Protein AF-A0A387BW04-F1 (afdb_monomer)

Solvent-accessible surface area (backbone atoms only — not comparable to full-atom values): 7177 Å² total; per-residue (Å²): 111,73,77,57,55,57,49,52,54,50,18,53,50,30,17,52,52,19,32,52,50,19,46,52,27,66,73,34,36,78,35,64,48,79,55,92,95,43,78,42,64,52,19,40,55,53,34,53,49,50,50,48,52,49,48,48,47,40,36,66,75,66,70,33,67,65,34,27,48,32,17,43,50,23,23,47,50,46,44,59,63,37,57,38,69,41,98,87,71,52,49,78,45,46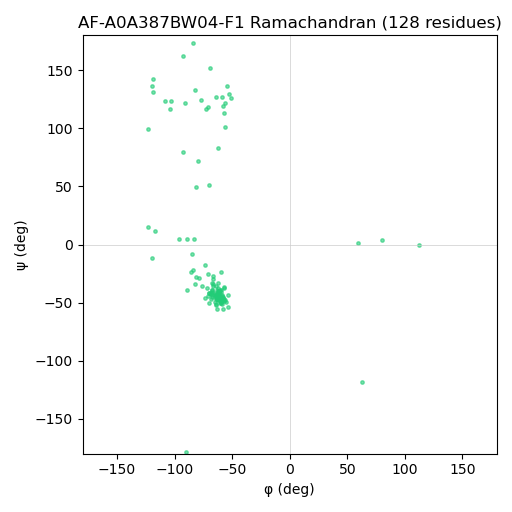,88,47,74,70,34,47,50,62,65,50,46,61,52,53,48,44,51,54,58,67,66,55,76,84,76,76,76,80,70,74,86,60,78,83,81,118

pLDDT: mean 90.21, std 13.68, range [45.03, 98.81]

Mean predicted aligned error: 6.41 Å

Foldseek 3Di:
DVVVVVLVVLLVVLLQVLLVLLVQLLQQLQDWDDDPPDIDRVSVVVSLVVLLCSLLVQCVVVVDLSSSVSNLCSNLVSLVVQCDQDDPRDRSQPPDPSSVCSNVSSVVSSCVSSVDDRDPDPDPPVVVPD

Radius of gyration: 18.67 Å; Cα contacts (8 Å, |Δi|>4): 155; chains: 1; bounding box: 43×44×55 Å

Organism: NCBI:txid2419771

Structure (mmCIF, N/CA/C/O backbone):
data_AF-A0A387BW04-F1
#
_entry.id   AF-A0A387BW04-F1
#
loop_
_atom_site.group_PDB
_atom_site.id
_atom_site.type_symbol
_atom_site.label_atom_id
_atom_site.label_alt_id
_atom_site.label_comp_id
_atom_site.label_asym_id
_atom_site.label_entity_id
_atom_site.label_seq_id
_atom_site.pdbx_PDB_ins_code
_atom_site.Cartn_x
_atom_site.Cartn_y
_atom_site.Cartn_z
_atom_site.occupancy
_atom_site.B_iso_or_equiv
_atom_site.auth_seq_id
_atom_site.auth_comp_id
_atom_site.auth_asym_id
_atom_site.auth_atom_id
_atom_site.pdbx_PDB_model_num
ATOM 1 N N . MET A 1 1 ? -8.740 7.802 27.399 1.00 46.66 1 MET A N 1
ATOM 2 C CA . MET A 1 1 ? -7.597 8.436 26.698 1.00 46.66 1 MET A CA 1
ATOM 3 C C . MET A 1 1 ? -6.518 7.418 26.295 1.00 46.66 1 MET A C 1
ATOM 5 O O . MET A 1 1 ? -6.189 7.364 25.117 1.00 46.66 1 MET A O 1
ATOM 9 N N . ALA A 1 2 ? -6.073 6.524 27.194 1.00 45.03 2 ALA A N 1
ATOM 10 C CA . ALA A 1 2 ? -5.026 5.517 26.925 1.00 45.03 2 ALA A CA 1
ATOM 11 C C . ALA A 1 2 ? -5.301 4.544 25.747 1.00 45.03 2 ALA A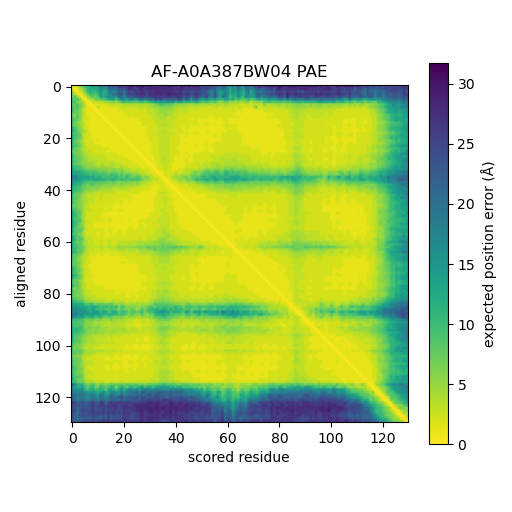 C 1
ATOM 13 O O . ALA A 1 2 ? -4.401 4.248 24.965 1.00 45.03 2 ALA A O 1
ATOM 14 N N . LEU A 1 3 ? -6.552 4.103 25.542 1.00 49.91 3 LEU A N 1
ATOM 15 C CA . LEU A 1 3 ? -6.915 3.232 24.405 1.00 49.91 3 LEU A CA 1
ATOM 16 C C . LEU A 1 3 ? -6.879 3.952 23.040 1.00 49.91 3 LEU A C 1
ATOM 18 O O . LEU A 1 3 ? -6.680 3.316 22.006 1.00 49.91 3 LEU A O 1
ATOM 22 N N . MET A 1 4 ? -7.051 5.279 23.026 1.00 51.56 4 MET A N 1
ATOM 23 C CA . MET A 1 4 ? -7.017 6.101 21.807 1.00 51.56 4 MET A CA 1
ATOM 24 C C . MET A 1 4 ? -5.572 6.442 21.410 1.00 51.56 4 MET A C 1
ATOM 26 O O . MET A 1 4 ? -5.238 6.430 20.226 1.00 51.56 4 MET A O 1
ATOM 30 N N . GLN A 1 5 ? -4.699 6.625 22.407 1.00 54.84 5 GLN A N 1
ATOM 31 C CA . GLN A 1 5 ? -3.252 6.815 22.247 1.00 54.84 5 GLN A CA 1
ATOM 32 C C . GLN A 1 5 ? -2.582 5.619 21.546 1.00 54.84 5 GLN A C 1
ATOM 34 O O . GLN A 1 5 ? -1.781 5.815 20.634 1.00 54.84 5 GLN A O 1
ATOM 39 N N . ASN A 1 6 ? -2.986 4.385 21.881 1.00 77.94 6 ASN A N 1
ATOM 40 C CA . ASN A 1 6 ? -2.449 3.173 21.245 1.00 77.94 6 ASN A CA 1
ATOM 41 C C . ASN A 1 6 ? -2.846 3.053 19.757 1.00 77.94 6 ASN A C 1
ATOM 43 O O . ASN A 1 6 ? -2.0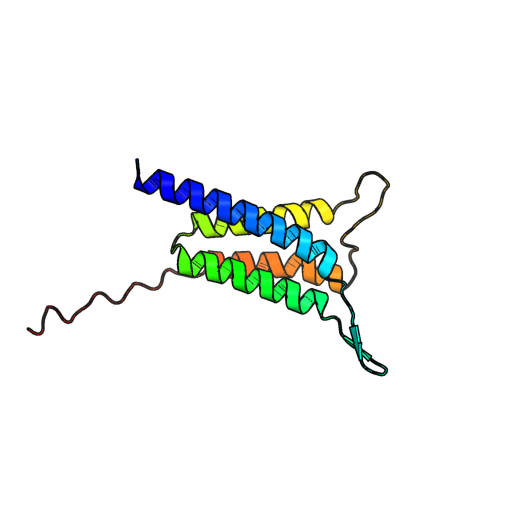80 2.575 18.923 1.00 77.94 6 ASN A O 1
ATOM 47 N N . ARG A 1 7 ? -4.045 3.530 19.392 1.00 81.06 7 ARG A N 1
ATOM 48 C CA . ARG A 1 7 ? -4.529 3.486 18.003 1.00 81.06 7 ARG A CA 1
ATOM 49 C C . ARG A 1 7 ? -3.895 4.541 17.113 1.00 81.06 7 ARG A C 1
ATOM 51 O O . ARG A 1 7 ? -3.655 4.252 15.943 1.00 81.06 7 ARG A O 1
ATOM 58 N N . LEU A 1 8 ? -3.625 5.732 17.645 1.00 90.69 8 LEU A N 1
ATOM 59 C CA . LEU A 1 8 ? -2.930 6.776 16.898 1.00 90.69 8 LEU A CA 1
ATOM 60 C C . LEU A 1 8 ? -1.501 6.337 16.566 1.00 90.69 8 LEU A C 1
ATOM 62 O O . LEU A 1 8 ? -1.129 6.358 15.397 1.00 90.69 8 LEU A O 1
ATOM 66 N N . GLY A 1 9 ? -0.749 5.848 17.560 1.00 92.69 9 GLY A N 1
ATOM 67 C CA . GLY A 1 9 ? 0.603 5.323 17.348 1.00 92.69 9 GLY A CA 1
ATOM 68 C C . GLY A 1 9 ? 0.637 4.186 16.324 1.00 92.69 9 GLY A C 1
ATOM 69 O O . GLY A 1 9 ? 1.411 4.238 15.373 1.00 92.69 9 GLY A O 1
ATOM 70 N N . ALA A 1 10 ? -0.269 3.209 16.447 1.00 93.88 10 ALA A N 1
ATOM 71 C CA . ALA A 1 10 ? -0.372 2.115 15.481 1.00 93.88 10 ALA A CA 1
ATOM 72 C C . ALA A 1 10 ? -0.740 2.596 14.065 1.00 93.88 10 ALA A C 1
ATOM 74 O O . ALA A 1 10 ? -0.227 2.061 13.087 1.00 93.88 10 ALA A O 1
ATOM 75 N N . SER A 1 11 ? -1.607 3.607 13.942 1.00 96.44 11 SER A N 1
ATOM 76 C CA . SER A 1 11 ? -1.994 4.169 12.639 1.00 96.44 11 SER A CA 1
ATOM 77 C C . SER A 1 11 ? -0.841 4.937 11.992 1.00 96.44 11 SER A C 1
ATOM 79 O O . SER A 1 11 ? -0.603 4.771 10.802 1.00 96.44 11 SER A O 1
ATOM 81 N N . LEU A 1 12 ? -0.097 5.730 12.770 1.00 97.19 12 LEU A N 1
ATOM 82 C CA . LEU A 1 12 ? 1.093 6.442 12.296 1.00 97.19 12 LEU A CA 1
ATOM 83 C C . LEU A 1 12 ? 2.192 5.471 11.859 1.00 97.19 12 LEU A C 1
ATOM 85 O O . LEU A 1 12 ? 2.778 5.651 10.796 1.00 97.19 12 LEU A O 1
ATOM 89 N N . LEU A 1 13 ? 2.431 4.412 12.637 1.00 96.62 13 LEU A N 1
ATOM 90 C CA . LEU A 1 13 ? 3.386 3.371 12.270 1.00 96.62 13 LEU A CA 1
ATOM 91 C C . LEU A 1 13 ? 2.947 2.642 10.997 1.00 96.62 13 LEU A C 1
ATOM 93 O O . LEU A 1 13 ? 3.755 2.464 10.092 1.00 96.62 13 LEU A O 1
ATOM 97 N N . ALA A 1 14 ? 1.671 2.259 10.895 1.00 98.06 14 ALA A N 1
ATOM 98 C CA . ALA A 1 14 ? 1.145 1.629 9.689 1.00 98.06 14 ALA A CA 1
ATOM 99 C C . ALA A 1 14 ? 1.300 2.549 8.471 1.00 98.06 14 ALA A C 1
ATOM 101 O O . ALA A 1 14 ? 1.775 2.099 7.435 1.00 98.06 14 ALA A O 1
ATOM 102 N N . PHE A 1 15 ? 0.966 3.835 8.596 1.00 98.69 15 PHE A N 1
ATOM 103 C CA . PHE A 1 15 ? 1.185 4.817 7.536 1.00 98.69 15 PHE A CA 1
ATOM 104 C C . PHE A 1 15 ? 2.659 4.884 7.119 1.00 98.69 15 PHE A C 1
ATOM 106 O O . PHE A 1 15 ? 2.952 4.783 5.933 1.00 98.69 15 PHE A O 1
ATOM 113 N N . ALA A 1 16 ? 3.587 4.990 8.074 1.00 98.69 16 ALA A N 1
ATOM 114 C CA . ALA A 1 16 ? 5.018 5.066 7.789 1.00 98.69 16 ALA A CA 1
ATOM 115 C C . ALA A 1 16 ? 5.548 3.798 7.096 1.00 98.69 16 ALA A C 1
ATOM 117 O O . ALA A 1 16 ? 6.285 3.892 6.118 1.00 98.69 16 ALA A O 1
ATOM 118 N N . VAL A 1 17 ? 5.138 2.610 7.552 1.00 98.62 17 VAL A N 1
ATOM 119 C CA . VAL A 1 17 ? 5.505 1.337 6.910 1.00 98.62 17 VAL A CA 1
ATOM 120 C C . VAL A 1 17 ? 4.914 1.248 5.504 1.00 98.62 17 VAL A C 1
ATOM 122 O O . VAL A 1 17 ? 5.621 0.875 4.571 1.00 98.62 17 VAL A O 1
ATOM 125 N N . GLY A 1 18 ? 3.648 1.639 5.333 1.00 98.75 18 GLY A N 1
ATOM 126 C CA . GLY A 1 18 ? 3.005 1.728 4.025 1.00 98.75 18 GLY A CA 1
ATOM 127 C C . GLY A 1 18 ? 3.782 2.643 3.084 1.00 98.75 18 GLY A C 1
ATOM 128 O O . GLY A 1 18 ? 4.103 2.231 1.976 1.00 98.75 18 GLY A O 1
ATOM 129 N N . LEU A 1 19 ? 4.166 3.833 3.553 1.00 98.81 19 LEU A N 1
ATOM 130 C CA . LEU A 1 19 ? 4.962 4.801 2.796 1.00 98.81 19 LEU A CA 1
ATOM 131 C C . LEU A 1 19 ? 6.272 4.190 2.298 1.00 98.81 19 LEU A C 1
ATOM 133 O O . LEU A 1 19 ? 6.570 4.259 1.108 1.00 98.81 19 LEU A O 1
ATOM 137 N N . VAL A 1 20 ? 7.020 3.533 3.186 1.00 98.75 20 VAL A N 1
ATOM 138 C CA . VAL A 1 20 ? 8.269 2.853 2.822 1.00 98.75 20 VAL A CA 1
ATOM 139 C C . VAL A 1 20 ? 8.012 1.761 1.785 1.00 98.75 20 VAL A C 1
ATOM 141 O O . VAL A 1 20 ? 8.701 1.715 0.770 1.00 98.75 20 VAL A O 1
ATOM 144 N N . LEU A 1 21 ? 7.003 0.913 1.993 1.00 98.69 21 LEU A N 1
ATOM 145 C CA . LEU A 1 21 ? 6.663 -0.157 1.052 1.00 98.69 21 LEU A CA 1
ATOM 146 C C . LEU A 1 21 ? 6.210 0.372 -0.311 1.00 98.69 21 LEU A C 1
ATOM 148 O O . LEU A 1 21 ? 6.541 -0.231 -1.328 1.00 98.69 21 LEU A O 1
ATOM 152 N N . GLY A 1 22 ? 5.493 1.494 -0.349 1.00 98.56 22 GLY A N 1
ATOM 153 C CA . GLY A 1 22 ? 5.037 2.115 -1.589 1.00 98.56 22 GLY A CA 1
ATOM 154 C C . GLY A 1 22 ? 6.199 2.683 -2.393 1.00 98.56 22 GLY A C 1
ATOM 155 O O . GLY A 1 22 ? 6.287 2.448 -3.597 1.00 98.56 22 GLY A O 1
ATOM 156 N N . VAL A 1 23 ? 7.147 3.343 -1.722 1.00 98.56 23 VAL A N 1
ATOM 157 C CA . VAL A 1 23 ? 8.391 3.816 -2.347 1.00 98.56 23 VAL A CA 1
ATOM 158 C C . VAL A 1 23 ? 9.221 2.631 -2.845 1.00 98.56 23 VAL A C 1
ATOM 160 O O . VAL A 1 23 ? 9.532 2.557 -4.031 1.00 98.56 23 VAL A O 1
ATOM 163 N N . VAL A 1 24 ? 9.542 1.673 -1.971 1.00 98.44 24 VAL A N 1
ATOM 164 C CA . VAL A 1 24 ? 10.379 0.512 -2.318 1.00 98.44 24 VAL A CA 1
ATOM 165 C C . VAL A 1 24 ? 9.747 -0.297 -3.446 1.00 98.44 24 VAL A C 1
ATOM 167 O O . VAL A 1 24 ? 10.426 -0.631 -4.411 1.00 98.44 24 VAL A O 1
ATOM 170 N N . GLY A 1 25 ? 8.443 -0.570 -3.371 1.00 98.25 25 GLY A N 1
ATOM 171 C CA . GLY A 1 25 ? 7.713 -1.274 -4.419 1.00 98.25 25 GLY A CA 1
ATOM 172 C C . GLY A 1 25 ? 7.743 -0.532 -5.754 1.00 98.25 25 GLY A C 1
ATOM 173 O O . GLY A 1 25 ? 7.982 -1.150 -6.786 1.00 98.25 25 GLY A O 1
ATOM 174 N N . THR A 1 26 ? 7.629 0.797 -5.735 1.00 97.94 26 THR A N 1
ATOM 175 C CA . THR A 1 26 ? 7.711 1.621 -6.949 1.00 97.94 26 THR A CA 1
ATOM 176 C C . THR A 1 26 ? 9.072 1.527 -7.630 1.00 97.94 26 THR A C 1
ATOM 178 O O . THR A 1 26 ? 9.128 1.431 -8.850 1.00 97.94 26 THR A O 1
ATOM 181 N N . PHE A 1 27 ? 10.177 1.474 -6.892 1.00 96.81 27 PHE A N 1
ATOM 182 C CA . PHE A 1 27 ? 11.487 1.268 -7.520 1.00 96.81 27 PHE A CA 1
ATOM 183 C C . PHE A 1 27 ? 11.748 -0.201 -7.882 1.00 96.81 27 PHE A C 1
ATOM 185 O O . PHE A 1 27 ? 12.447 -0.484 -8.853 1.00 96.81 27 PHE A O 1
ATOM 192 N N . ASN A 1 28 ? 11.158 -1.142 -7.144 1.00 97.56 28 ASN A N 1
ATOM 193 C CA . ASN A 1 28 ? 11.391 -2.573 -7.318 1.00 97.56 28 ASN A CA 1
ATOM 194 C C . ASN A 1 28 ? 10.511 -3.232 -8.393 1.00 97.56 28 ASN A C 1
ATOM 196 O O . ASN A 1 28 ? 10.897 -4.272 -8.914 1.00 97.56 28 ASN A O 1
ATOM 200 N N . HIS A 1 29 ? 9.345 -2.678 -8.748 1.00 97.25 29 HIS A N 1
ATOM 201 C CA . HIS A 1 29 ? 8.351 -3.383 -9.577 1.00 97.25 29 HIS A CA 1
ATOM 202 C C . HIS A 1 29 ? 8.860 -3.798 -10.970 1.00 97.25 29 HIS A C 1
ATOM 204 O O . HIS A 1 29 ? 8.352 -4.759 -11.545 1.00 97.25 29 HIS A O 1
ATOM 210 N N . ARG A 1 30 ? 9.888 -3.119 -11.496 1.00 96.31 30 ARG A N 1
ATOM 211 C CA . ARG A 1 30 ? 10.552 -3.463 -12.767 1.00 96.31 30 ARG A CA 1
ATOM 212 C C . ARG A 1 30 ? 11.719 -4.439 -12.628 1.00 96.31 30 ARG A C 1
ATOM 214 O O . ARG A 1 30 ? 12.405 -4.703 -13.608 1.00 96.31 30 ARG A O 1
ATOM 221 N N . GLY A 1 31 ? 11.967 -4.965 -11.432 1.00 96.50 31 GLY A N 1
ATOM 222 C CA . GLY A 1 31 ? 13.018 -5.942 -11.188 1.00 96.50 31 GLY A CA 1
ATOM 223 C C . GLY A 1 31 ? 12.830 -7.183 -12.057 1.00 96.50 31 GLY A C 1
ATOM 224 O O . GLY A 1 31 ? 11.827 -7.891 -11.943 1.00 96.50 31 GLY A O 1
ATOM 225 N N . VAL A 1 32 ? 13.820 -7.451 -12.904 1.00 96.75 32 VAL A N 1
ATOM 226 C CA . VAL A 1 32 ? 13.914 -8.651 -13.736 1.00 96.75 32 VAL A CA 1
ATOM 227 C C . VAL A 1 32 ? 15.175 -9.407 -13.342 1.00 96.75 32 VAL A C 1
ATOM 229 O O . VAL A 1 32 ? 16.196 -8.801 -13.021 1.00 96.75 32 VAL A O 1
ATOM 232 N N . ILE A 1 33 ? 15.090 -10.733 -13.332 1.00 95.88 33 ILE A N 1
ATOM 233 C CA . ILE A 1 33 ? 16.250 -11.619 -13.253 1.00 95.88 33 ILE A CA 1
ATOM 234 C C . ILE A 1 33 ? 16.284 -12.484 -14.509 1.00 95.88 33 ILE A C 1
ATOM 236 O O . ILE A 1 33 ? 15.269 -13.070 -14.889 1.00 95.88 33 ILE A O 1
ATOM 240 N N . GLY A 1 34 ? 17.451 -12.560 -15.146 1.00 95.06 34 GLY A N 1
ATOM 241 C CA . GLY A 1 34 ? 17.676 -13.454 -16.277 1.00 95.06 34 GLY A CA 1
ATOM 242 C C . GLY A 1 34 ? 17.876 -14.885 -15.786 1.00 95.06 34 GLY A C 1
ATOM 243 O O . GLY A 1 34 ? 18.753 -15.149 -14.963 1.00 95.06 34 GLY A O 1
ATOM 244 N N . VAL A 1 35 ? 17.069 -15.815 -16.291 1.00 92.75 35 VAL A N 1
ATOM 245 C CA . VAL A 1 35 ? 17.189 -17.253 -16.030 1.00 92.75 35 VAL A CA 1
ATOM 246 C C . VAL A 1 35 ? 17.325 -17.955 -17.377 1.00 92.75 35 VAL A C 1
ATOM 248 O O . VAL A 1 35 ? 16.347 -18.152 -18.098 1.00 92.75 35 VAL A O 1
ATOM 251 N N . GLY A 1 36 ? 18.559 -18.302 -17.752 1.00 92.12 36 GLY A N 1
ATOM 252 C CA . GLY A 1 36 ? 18.853 -18.857 -19.076 1.00 92.12 36 GLY A CA 1
ATOM 253 C C . GLY A 1 36 ? 18.530 -17.858 -20.192 1.00 92.12 36 GLY A C 1
ATOM 254 O O . GLY A 1 36 ? 19.121 -16.786 -20.243 1.00 92.12 36 GLY A O 1
ATOM 255 N N . ALA A 1 37 ? 17.595 -18.218 -21.077 1.00 92.06 37 ALA A N 1
ATOM 256 C CA . ALA A 1 37 ? 17.136 -17.374 -22.187 1.00 92.06 37 ALA A CA 1
ATOM 257 C C . ALA A 1 37 ? 15.851 -16.578 -21.873 1.00 92.06 37 ALA A C 1
ATOM 259 O O . ALA A 1 37 ? 15.291 -15.946 -22.765 1.00 92.06 37 ALA A O 1
ATOM 260 N N . THR A 1 38 ? 15.348 -16.649 -20.636 1.00 93.06 38 THR A N 1
ATOM 261 C CA . THR A 1 38 ? 14.076 -16.033 -20.237 1.00 93.06 38 THR A CA 1
ATOM 262 C C . THR A 1 38 ? 14.263 -15.008 -19.132 1.00 93.06 38 THR A C 1
ATOM 264 O O . THR A 1 38 ? 14.935 -15.276 -18.135 1.00 93.06 38 THR A O 1
ATOM 267 N N . ASP A 1 39 ? 13.596 -13.871 -19.285 1.00 93.81 39 ASP A N 1
ATOM 268 C CA . ASP A 1 39 ? 13.532 -12.812 -18.285 1.00 93.81 39 ASP A CA 1
ATOM 269 C C . ASP A 1 39 ? 12.328 -13.020 -17.363 1.00 93.81 39 ASP A C 1
ATOM 271 O O . ASP A 1 39 ? 11.180 -13.064 -17.810 1.00 93.81 39 ASP A O 1
ATOM 275 N N . VAL A 1 40 ? 12.585 -13.143 -16.059 1.00 94.56 40 VAL A N 1
ATOM 276 C CA . VAL A 1 40 ? 11.541 -13.346 -15.047 1.00 94.56 40 VAL A CA 1
ATOM 277 C C . VAL A 1 40 ? 11.304 -12.040 -14.278 1.00 94.56 40 VAL A C 1
ATOM 279 O O . VAL A 1 40 ? 12.209 -11.579 -13.572 1.00 94.56 40 VAL A O 1
ATOM 282 N N . PRO A 1 41 ? 10.097 -11.441 -14.350 1.00 95.19 41 PRO A N 1
ATOM 283 C CA . PRO A 1 41 ? 9.771 -10.186 -13.673 1.00 95.19 41 PRO A CA 1
ATOM 284 C C . PRO A 1 41 ? 9.452 -10.427 -12.190 1.00 95.19 41 PRO A C 1
ATOM 286 O O . PRO A 1 41 ? 8.305 -10.364 -11.750 1.00 95.19 41 PRO A O 1
ATOM 289 N N . TRP A 1 42 ? 10.468 -10.740 -11.393 1.00 96.94 42 TRP A N 1
ATOM 290 C CA . TRP A 1 42 ? 10.303 -11.027 -9.964 1.00 96.94 42 TRP A CA 1
ATOM 291 C C . TRP A 1 42 ? 9.864 -9.796 -9.157 1.00 96.94 42 TRP A C 1
ATOM 293 O O . TRP A 1 42 ? 9.174 -9.934 -8.144 1.00 96.94 42 TRP A O 1
ATOM 303 N N . GLY A 1 43 ? 10.248 -8.599 -9.610 1.00 97.62 43 GLY A N 1
ATOM 304 C CA . GLY A 1 43 ? 10.054 -7.346 -8.893 1.00 97.62 43 GLY A CA 1
ATOM 305 C C . GLY A 1 43 ? 8.586 -7.067 -8.599 1.00 97.62 43 GLY A C 1
ATOM 306 O O . GLY A 1 43 ? 8.210 -6.876 -7.444 1.00 97.62 43 GLY A O 1
ATOM 307 N N . ILE A 1 44 ? 7.736 -7.137 -9.629 1.00 97.56 44 ILE A N 1
ATOM 308 C CA . ILE A 1 44 ? 6.290 -6.925 -9.489 1.00 97.56 44 ILE A CA 1
ATOM 309 C C . ILE A 1 44 ? 5.651 -7.964 -8.561 1.00 97.56 44 ILE A C 1
ATOM 311 O O . ILE A 1 44 ? 4.821 -7.614 -7.725 1.00 97.56 44 ILE A O 1
ATOM 315 N N . VAL A 1 45 ? 6.071 -9.230 -8.651 1.00 97.81 45 VAL A N 1
ATOM 316 C CA . VAL A 1 45 ? 5.521 -10.318 -7.832 1.00 97.81 45 VAL A CA 1
ATOM 317 C C . VAL A 1 45 ? 5.828 -10.073 -6.357 1.00 97.81 45 VAL A C 1
ATOM 319 O O . VAL A 1 45 ? 4.919 -10.074 -5.528 1.00 97.81 45 VAL A O 1
ATOM 322 N N . VAL A 1 46 ? 7.092 -9.804 -6.024 1.00 98.25 46 VAL A N 1
ATOM 323 C CA . VAL A 1 46 ? 7.519 -9.554 -4.641 1.00 98.25 46 VAL A CA 1
ATOM 324 C C . VAL A 1 46 ? 6.879 -8.285 -4.085 1.00 98.25 46 VAL A C 1
ATOM 326 O O . VAL A 1 46 ? 6.409 -8.290 -2.947 1.00 98.25 46 VAL A O 1
ATOM 329 N N . SER A 1 47 ? 6.799 -7.215 -4.877 1.00 98.31 47 SER A N 1
ATOM 330 C CA . SER A 1 47 ? 6.185 -5.961 -4.438 1.00 98.31 47 SER A CA 1
ATOM 331 C C . SER A 1 47 ? 4.689 -6.123 -4.149 1.00 98.31 47 SER A C 1
ATOM 333 O O . SER A 1 47 ? 4.226 -5.684 -3.096 1.00 98.31 47 SER A O 1
ATOM 335 N N . LEU A 1 48 ? 3.933 -6.809 -5.012 1.00 98.56 48 LEU A N 1
ATOM 336 C CA . LEU A 1 48 ? 2.504 -7.062 -4.788 1.00 98.56 48 LEU A CA 1
ATOM 337 C C . LEU A 1 48 ? 2.251 -8.007 -3.608 1.00 98.56 48 LEU A C 1
ATOM 339 O O . LEU A 1 48 ? 1.334 -7.769 -2.819 1.00 98.56 48 LEU A O 1
ATOM 343 N N . LEU A 1 49 ? 3.079 -9.043 -3.441 1.00 98.62 49 LEU A N 1
ATOM 344 C CA . LEU A 1 49 ? 3.019 -9.913 -2.265 1.00 98.62 49 LEU A CA 1
ATOM 345 C C . LEU A 1 49 ? 3.312 -9.132 -0.982 1.00 98.62 49 LEU A C 1
ATOM 347 O O . LEU A 1 49 ? 2.587 -9.285 -0.003 1.00 98.62 49 LEU A O 1
ATOM 351 N N . GLY A 1 50 ? 4.315 -8.252 -0.991 1.00 98.62 50 GLY A N 1
ATOM 352 C CA . GLY A 1 50 ? 4.627 -7.372 0.134 1.00 98.62 50 GLY A CA 1
ATOM 353 C C . GLY A 1 50 ? 3.446 -6.477 0.516 1.00 98.62 50 GLY A C 1
ATOM 354 O O . GLY A 1 50 ? 3.088 -6.403 1.692 1.00 98.62 50 GLY A O 1
ATOM 355 N N . VAL A 1 51 ? 2.783 -5.869 -0.473 1.00 98.75 51 VAL A N 1
ATOM 356 C CA . VAL A 1 51 ? 1.563 -5.069 -0.276 1.00 98.75 51 VAL A CA 1
ATOM 357 C C . VAL A 1 51 ? 0.440 -5.898 0.347 1.00 98.75 51 VAL A C 1
ATOM 359 O O . VAL A 1 51 ? -0.142 -5.488 1.355 1.00 98.75 51 VAL A O 1
ATOM 362 N N . ALA A 1 52 ? 0.144 -7.070 -0.221 1.00 98.62 52 ALA A N 1
ATOM 363 C CA . ALA A 1 52 ? -0.904 -7.952 0.280 1.00 98.62 52 ALA A CA 1
ATOM 364 C C . ALA A 1 52 ? -0.615 -8.402 1.718 1.00 98.62 52 ALA A C 1
ATOM 366 O O . ALA A 1 52 ? -1.464 -8.236 2.595 1.00 98.62 52 ALA A O 1
ATOM 367 N N . CYS A 1 53 ? 0.596 -8.894 1.982 1.00 98.56 53 CYS A N 1
ATOM 368 C CA . CYS A 1 53 ? 1.033 -9.321 3.307 1.00 98.56 53 CYS A CA 1
ATOM 369 C C . CYS A 1 53 ? 0.949 -8.187 4.330 1.00 98.56 53 CYS A C 1
ATOM 371 O O . CYS A 1 53 ? 0.443 -8.399 5.431 1.00 98.56 53 CYS A O 1
ATOM 373 N N . PHE A 1 54 ? 1.390 -6.978 3.976 1.00 98.62 54 PHE A N 1
ATOM 374 C CA . PHE A 1 54 ? 1.330 -5.826 4.870 1.00 98.62 54 PHE A CA 1
ATOM 375 C C . PHE A 1 54 ? -0.110 -5.434 5.211 1.00 98.62 54 PHE A C 1
ATOM 377 O O . PHE A 1 54 ? -0.448 -5.324 6.389 1.00 98.62 54 PHE A O 1
ATOM 384 N N . LEU A 1 55 ? -0.977 -5.244 4.212 1.00 98.25 55 LEU A N 1
ATOM 385 C CA . LEU A 1 55 ? -2.340 -4.769 4.458 1.00 98.25 55 LEU A CA 1
ATOM 386 C C . LEU A 1 55 ? -3.198 -5.830 5.152 1.00 98.25 55 LEU A C 1
ATOM 388 O O . LEU A 1 55 ? -3.912 -5.509 6.107 1.00 98.25 55 LEU A O 1
ATOM 392 N N . VAL A 1 56 ? -3.093 -7.095 4.731 1.00 97.56 56 VAL A N 1
ATOM 393 C CA . VAL A 1 56 ? -3.759 -8.220 5.405 1.00 97.56 56 VAL A CA 1
ATOM 394 C C . VAL A 1 56 ? -3.223 -8.369 6.827 1.00 97.56 56 VAL A C 1
ATOM 396 O O . VAL A 1 56 ? -4.010 -8.423 7.770 1.00 97.56 56 VAL A O 1
ATOM 399 N N . GLY A 1 57 ? -1.902 -8.345 7.015 1.00 95.62 57 GLY A N 1
ATOM 400 C CA . GLY A 1 57 ? -1.266 -8.419 8.329 1.00 95.62 57 GLY A CA 1
ATOM 401 C C . GLY A 1 57 ? -1.717 -7.293 9.258 1.00 95.62 57 GLY A C 1
ATOM 402 O O . GLY A 1 57 ? -2.164 -7.555 10.372 1.00 95.62 57 GLY A O 1
ATOM 403 N N . ALA A 1 58 ? -1.718 -6.045 8.783 1.00 95.00 58 ALA A N 1
ATOM 404 C CA . ALA A 1 58 ? -2.212 -4.893 9.533 1.00 95.00 58 ALA A CA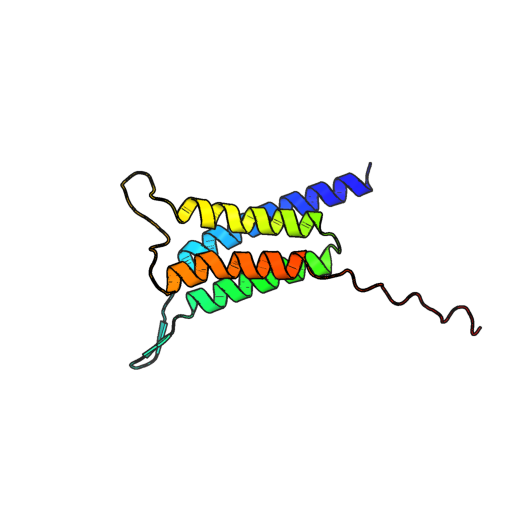 1
ATOM 405 C C . ALA A 1 58 ? -3.693 -5.049 9.911 1.00 95.00 58 ALA A C 1
ATOM 407 O O . ALA A 1 58 ? -4.099 -4.689 11.022 1.00 95.00 58 ALA A O 1
ATOM 408 N N . ARG A 1 59 ? -4.511 -5.602 9.006 1.00 93.75 59 ARG A N 1
ATOM 409 C CA . ARG A 1 59 ? -5.939 -5.846 9.237 1.00 93.75 59 ARG A CA 1
ATOM 410 C C . ARG A 1 59 ? -6.187 -6.922 10.289 1.00 93.75 59 ARG A C 1
ATOM 412 O O . ARG A 1 59 ? -7.063 -6.719 11.133 1.00 93.75 59 ARG A O 1
ATOM 419 N N . LEU A 1 60 ? -5.435 -8.020 10.238 1.00 93.19 60 LEU A N 1
ATOM 420 C CA . LEU A 1 60 ? -5.545 -9.148 11.163 1.00 93.19 60 LEU A CA 1
ATOM 421 C C . LEU A 1 60 ? -4.975 -8.806 12.544 1.00 93.19 60 LEU A C 1
ATOM 423 O O . LEU A 1 60 ? -5.643 -9.040 13.544 1.00 93.19 60 LEU A O 1
ATOM 427 N N . TYR A 1 61 ? -3.793 -8.187 12.600 1.00 91.12 61 TYR A N 1
ATOM 428 C CA . TYR A 1 61 ? -3.103 -7.860 13.850 1.00 91.12 61 TYR A CA 1
ATOM 429 C C . TYR A 1 61 ? -3.822 -6.773 14.654 1.00 91.12 61 TYR A C 1
ATOM 431 O O . TYR A 1 61 ? -4.033 -6.910 15.855 1.00 91.12 61 TYR A O 1
ATOM 439 N N . SER A 1 62 ? -4.232 -5.680 14.001 1.00 89.88 62 SER A N 1
ATOM 440 C CA . SER A 1 62 ? -4.857 -4.556 14.712 1.00 89.88 62 SER A CA 1
ATOM 441 C C . SER A 1 62 ? -6.359 -4.738 14.954 1.00 89.88 62 SER A C 1
ATOM 443 O O . SER A 1 62 ? -6.949 -4.016 15.763 1.00 89.88 62 SER A O 1
ATOM 445 N N . GLY A 1 63 ? -7.024 -5.591 14.162 1.00 87.62 63 GLY A N 1
ATOM 446 C CA . GLY A 1 63 ? -8.486 -5.681 14.084 1.00 87.62 63 GLY A CA 1
ATOM 447 C C . GLY A 1 63 ? -9.189 -4.378 13.655 1.00 87.62 63 GLY A C 1
ATOM 448 O O . GLY A 1 63 ? -10.421 -4.335 13.549 1.00 87.62 63 GLY A O 1
ATOM 449 N N . SER A 1 64 ? -8.442 -3.306 13.362 1.00 90.38 64 SER A N 1
ATOM 450 C CA . SER A 1 64 ? -8.937 -1.939 13.203 1.00 90.38 64 SER A CA 1
ATOM 451 C C . SER A 1 64 ? -8.906 -1.500 11.746 1.00 90.38 64 SER A C 1
ATOM 453 O O . SER A 1 64 ? -7.850 -1.446 11.125 1.00 90.38 64 SER A O 1
ATOM 455 N N . ARG A 1 65 ? -10.065 -1.087 11.217 1.00 92.94 65 ARG A N 1
ATOM 456 C CA . ARG A 1 65 ? -10.145 -0.514 9.863 1.00 92.94 65 ARG A CA 1
ATOM 457 C C . ARG A 1 65 ? -9.340 0.781 9.732 1.00 92.94 65 ARG A C 1
ATOM 459 O O . ARG A 1 65 ? -8.779 1.013 8.675 1.00 92.94 65 ARG A O 1
ATOM 466 N N . LEU A 1 66 ? -9.245 1.585 10.797 1.00 94.56 66 LEU A N 1
ATOM 467 C CA . LEU A 1 66 ? -8.507 2.855 10.770 1.00 94.56 66 LEU A CA 1
ATOM 468 C C . LEU A 1 66 ? -6.994 2.652 10.625 1.00 94.56 66 LEU A C 1
ATOM 470 O O . LEU A 1 66 ? -6.364 3.364 9.855 1.00 94.56 66 LEU A O 1
ATOM 474 N N . VAL A 1 67 ? -6.424 1.656 11.312 1.00 95.88 67 VAL A N 1
ATOM 475 C CA . VAL A 1 67 ? -4.983 1.357 11.226 1.00 95.88 67 VAL A CA 1
ATOM 476 C C . VAL A 1 67 ? -4.641 0.829 9.832 1.00 95.88 67 VAL A C 1
ATOM 478 O O . VAL A 1 67 ? -3.691 1.293 9.210 1.00 95.88 67 VAL A O 1
ATOM 481 N N . THR A 1 68 ? -5.458 -0.089 9.304 1.00 96.94 68 THR A N 1
ATOM 482 C CA . THR A 1 68 ? -5.303 -0.588 7.930 1.00 96.94 68 THR A CA 1
ATOM 483 C C . THR A 1 68 ? -5.465 0.524 6.897 1.00 96.94 68 THR A C 1
ATOM 485 O O . THR A 1 68 ? -4.694 0.575 5.947 1.00 96.94 68 THR A O 1
ATOM 488 N N . LEU A 1 69 ? -6.432 1.429 7.084 1.00 97.88 69 LEU A N 1
ATOM 489 C CA . LEU A 1 69 ? -6.645 2.563 6.185 1.00 97.88 69 LEU A CA 1
ATOM 490 C C . LEU A 1 69 ? -5.437 3.500 6.185 1.00 97.88 69 LEU A C 1
ATOM 492 O O . LEU A 1 69 ? -4.983 3.887 5.117 1.00 97.88 69 LEU A O 1
ATOM 496 N N . ALA A 1 70 ? -4.880 3.816 7.356 1.00 98.44 70 ALA A N 1
ATOM 497 C CA . ALA A 1 70 ? -3.669 4.626 7.451 1.00 98.44 70 ALA A CA 1
ATOM 498 C C . ALA A 1 70 ? -2.491 3.972 6.708 1.00 98.44 70 ALA A C 1
ATOM 500 O O . ALA A 1 70 ? -1.809 4.645 5.939 1.00 98.44 70 ALA A O 1
ATOM 501 N N . GLY A 1 71 ? -2.304 2.656 6.860 1.00 98.56 71 GLY A N 1
ATOM 502 C CA . GLY A 1 71 ? -1.301 1.903 6.101 1.00 98.56 71 GLY A CA 1
ATOM 503 C C . GLY A 1 71 ? -1.539 1.910 4.591 1.00 98.56 71 GLY A C 1
ATOM 504 O O . GLY A 1 71 ? -0.600 2.118 3.828 1.00 98.56 71 GLY A O 1
ATOM 505 N N . ALA A 1 72 ? -2.789 1.747 4.153 1.00 98.62 72 ALA A N 1
ATOM 506 C CA . ALA A 1 72 ? -3.154 1.811 2.740 1.00 98.62 72 ALA A CA 1
ATOM 507 C C . ALA A 1 72 ? -2.916 3.206 2.146 1.00 98.62 72 ALA A C 1
ATOM 509 O O . ALA A 1 72 ? -2.371 3.315 1.055 1.00 98.62 72 ALA A O 1
ATOM 510 N N . ILE A 1 73 ? -3.267 4.274 2.868 1.00 98.75 73 ILE A N 1
ATOM 511 C CA . ILE A 1 73 ? -2.984 5.648 2.435 1.00 98.75 73 ILE A CA 1
ATOM 512 C C . ILE A 1 73 ? -1.473 5.858 2.335 1.00 98.75 73 ILE A C 1
ATOM 514 O O . ILE A 1 73 ? -1.001 6.328 1.306 1.00 98.75 73 ILE A O 1
ATOM 518 N N . GLY A 1 74 ? -0.711 5.461 3.360 1.00 98.69 74 GLY A N 1
ATOM 519 C CA . GLY A 1 74 ? 0.749 5.545 3.339 1.00 98.69 74 GLY A CA 1
ATOM 520 C C . GLY A 1 74 ? 1.346 4.849 2.119 1.00 98.69 74 GLY A C 1
ATOM 521 O O . GLY A 1 74 ? 2.193 5.422 1.452 1.00 98.69 74 GLY A O 1
ATOM 522 N N . LEU A 1 75 ? 0.842 3.661 1.779 1.00 98.81 75 LEU A N 1
ATOM 523 C CA . LEU A 1 75 ? 1.252 2.898 0.602 1.00 98.81 75 LEU A CA 1
ATOM 524 C C . LEU A 1 75 ? 0.905 3.574 -0.730 1.00 98.81 75 LEU A C 1
ATOM 526 O O . LEU A 1 75 ? 1.730 3.583 -1.641 1.00 98.81 75 LEU A O 1
ATOM 530 N N . LEU A 1 76 ? -0.314 4.095 -0.865 1.00 98.69 76 LEU A N 1
ATOM 531 C CA . LEU A 1 76 ? -0.837 4.588 -2.142 1.00 98.69 76 LEU A CA 1
ATOM 532 C C . LEU A 1 76 ? -0.369 6.007 -2.479 1.00 98.69 76 LEU A C 1
ATOM 534 O O . LEU A 1 76 ? -0.252 6.334 -3.654 1.00 98.69 76 LEU A O 1
ATOM 538 N N . VAL A 1 77 ? -0.074 6.842 -1.477 1.00 98.56 77 VAL A N 1
ATOM 539 C CA . VAL A 1 77 ? 0.455 8.201 -1.685 1.00 98.56 77 VAL A CA 1
ATOM 540 C C . VAL A 1 77 ? 1.712 8.227 -2.571 1.00 98.56 77 VAL A C 1
ATOM 542 O O . VAL A 1 77 ? 1.693 8.954 -3.560 1.00 98.56 77 VAL A O 1
ATOM 545 N N . PRO A 1 78 ? 2.792 7.472 -2.292 1.00 98.06 78 PRO A N 1
ATOM 546 C CA . PRO A 1 78 ? 3.993 7.502 -3.120 1.00 98.06 78 PRO A CA 1
ATOM 547 C C . PRO A 1 78 ? 3.738 6.935 -4.517 1.00 98.06 78 PRO A C 1
ATOM 549 O O . PRO A 1 78 ? 4.277 7.483 -5.469 1.00 98.06 78 PRO A O 1
ATOM 552 N N . ILE A 1 79 ? 2.889 5.908 -4.657 1.00 97.88 79 ILE A N 1
ATOM 553 C CA . ILE A 1 79 ? 2.495 5.377 -5.973 1.00 97.88 79 ILE A CA 1
ATOM 554 C C . ILE A 1 79 ? 1.855 6.500 -6.793 1.00 97.88 79 ILE A C 1
ATOM 556 O O . ILE A 1 79 ? 2.379 6.858 -7.838 1.00 97.88 79 ILE A O 1
ATOM 560 N N . LEU A 1 80 ? 0.815 7.143 -6.252 1.00 96.19 80 LEU A N 1
ATOM 561 C CA . LEU A 1 80 ? 0.115 8.242 -6.915 1.00 96.19 80 LEU A CA 1
ATOM 562 C C . LEU A 1 80 ? 1.052 9.406 -7.268 1.00 96.19 80 LEU A C 1
ATOM 564 O O . LEU A 1 80 ? 0.999 9.917 -8.380 1.00 96.19 80 LEU A O 1
ATOM 568 N N . VAL A 1 81 ? 1.907 9.831 -6.333 1.00 96.50 81 VAL A N 1
ATOM 569 C CA . VAL A 1 81 ? 2.864 10.925 -6.565 1.00 96.50 81 VAL A CA 1
ATOM 570 C C . VAL A 1 81 ? 3.838 10.574 -7.693 1.00 96.50 81 VAL A C 1
ATOM 572 O O . VAL A 1 81 ? 4.139 11.432 -8.517 1.00 96.50 81 VAL A O 1
ATOM 575 N N . PHE A 1 82 ? 4.306 9.326 -7.758 1.00 95.50 82 PHE A N 1
ATOM 576 C CA . PHE A 1 82 ? 5.264 8.864 -8.765 1.00 95.50 82 PHE A CA 1
ATOM 577 C C . PHE A 1 82 ? 4.638 8.425 -10.098 1.00 95.50 82 PHE A C 1
ATOM 579 O O . PHE A 1 82 ? 5.379 8.198 -11.061 1.00 95.50 82 PHE A O 1
ATOM 586 N N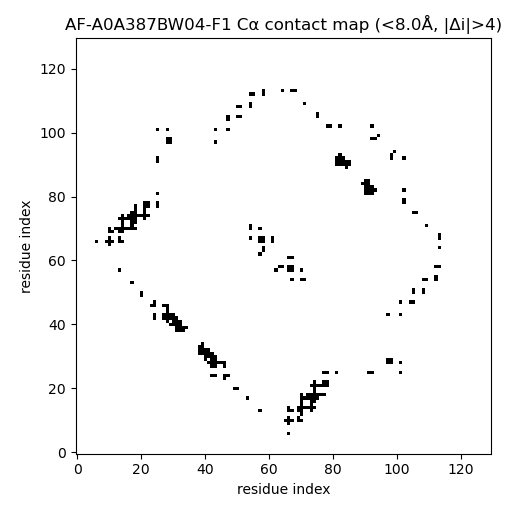 . SER A 1 83 ? 3.308 8.343 -10.186 1.00 94.06 83 SER A N 1
ATOM 587 C CA . SER A 1 83 ? 2.587 8.184 -11.456 1.00 94.06 83 SER A CA 1
ATOM 588 C C . SER A 1 83 ? 2.578 9.472 -12.294 1.00 94.06 83 SER A C 1
ATOM 590 O O . SER A 1 83 ? 2.316 9.411 -13.494 1.00 94.06 83 SER A O 1
ATOM 592 N N . PHE A 1 84 ? 2.861 10.634 -11.692 1.00 92.56 84 PHE A N 1
ATOM 593 C CA . PHE A 1 84 ? 2.936 11.919 -12.394 1.00 92.56 84 PHE A CA 1
ATOM 594 C C . PHE A 1 84 ? 4.360 12.254 -12.865 1.00 92.56 84 PHE A C 1
ATOM 596 O O . PHE A 1 84 ? 5.350 11.700 -12.384 1.00 92.56 84 PHE A O 1
ATOM 603 N N . GLU A 1 85 ? 4.460 13.198 -13.804 1.00 92.75 85 GLU A N 1
ATOM 604 C CA . GLU A 1 85 ? 5.739 13.770 -14.231 1.00 92.75 85 GLU A CA 1
ATOM 605 C C . GLU A 1 85 ? 6.412 14.527 -13.082 1.00 92.75 85 GLU A C 1
ATOM 607 O O . GLU A 1 85 ? 5.828 15.417 -12.458 1.00 92.75 85 GLU A O 1
ATOM 612 N N . GLY A 1 86 ? 7.666 14.170 -12.807 1.00 88.19 86 GLY A N 1
ATOM 613 C CA . GLY A 1 86 ? 8.496 14.858 -11.830 1.00 88.19 86 GLY A CA 1
ATOM 614 C C . GLY A 1 86 ? 9.189 16.103 -12.400 1.00 88.19 86 GLY A C 1
ATOM 615 O O . GLY A 1 86 ? 9.176 16.347 -13.612 1.00 88.19 86 GLY A O 1
ATOM 616 N N . PRO A 1 87 ? 9.876 16.881 -11.543 1.00 79.69 87 PRO A N 1
ATOM 617 C CA . PRO A 1 87 ? 10.741 17.973 -11.982 1.00 79.69 87 PRO A CA 1
ATOM 618 C C . PRO A 1 87 ? 11.811 17.440 -12.949 1.00 79.69 87 PRO A C 1
ATOM 620 O O . PRO A 1 87 ? 12.661 16.642 -12.561 1.00 79.69 87 PRO A O 1
ATOM 623 N N . GLY A 1 88 ? 11.739 17.843 -14.219 1.00 84.19 88 GLY A N 1
ATOM 624 C CA . GLY A 1 88 ? 12.592 17.326 -15.299 1.00 84.19 88 GLY A CA 1
ATOM 625 C C . GLY A 1 88 ? 11.863 16.494 -16.361 1.00 84.19 88 GLY A C 1
ATOM 626 O O . GLY A 1 88 ? 12.508 16.055 -17.307 1.00 84.19 88 GLY A O 1
ATOM 627 N N . GLY A 1 89 ? 10.545 16.293 -16.234 1.00 87.19 89 GLY A N 1
ATOM 628 C CA . GLY A 1 89 ? 9.712 15.608 -17.235 1.00 87.19 89 GLY A CA 1
ATOM 629 C C . GLY A 1 89 ? 9.786 14.078 -17.185 1.00 87.19 89 GLY A C 1
ATOM 630 O O . GLY A 1 89 ? 9.183 13.398 -18.011 1.00 87.19 89 GLY A O 1
ATOM 631 N N . SER A 1 90 ? 10.516 13.516 -16.218 1.00 87.25 90 SER A N 1
ATOM 632 C CA . SER A 1 90 ? 10.630 12.068 -16.034 1.00 87.25 90 SER A CA 1
ATOM 633 C C . SER A 1 90 ? 9.440 11.514 -15.255 1.00 87.25 90 SER A C 1
ATOM 635 O O . SER A 1 90 ? 9.105 12.016 -14.180 1.00 87.25 90 SER A O 1
ATOM 637 N N . VAL A 1 91 ? 8.859 10.424 -15.756 1.00 91.06 91 VAL A N 1
ATOM 638 C CA . VAL A 1 91 ? 7.835 9.632 -15.061 1.00 91.06 91 VAL A CA 1
ATOM 639 C C . VAL A 1 91 ? 8.483 8.361 -14.525 1.00 91.06 91 VAL A C 1
ATOM 641 O O . VAL A 1 91 ? 9.058 7.581 -15.285 1.00 91.06 91 VAL A O 1
ATOM 644 N N . VAL A 1 92 ? 8.386 8.132 -13.215 1.00 92.94 92 VAL A N 1
ATOM 645 C CA . VAL A 1 92 ? 8.951 6.927 -12.585 1.00 92.94 92 VAL A CA 1
ATOM 646 C C . VAL A 1 92 ? 8.138 5.701 -13.003 1.00 92.94 92 VAL A C 1
ATOM 648 O O . VAL A 1 92 ? 8.679 4.713 -13.516 1.00 92.94 92 VAL A O 1
ATOM 651 N N . ILE A 1 93 ? 6.815 5.784 -12.861 1.00 93.31 93 ILE A N 1
ATOM 652 C CA . ILE A 1 93 ? 5.892 4.724 -13.264 1.00 93.31 93 ILE A CA 1
ATOM 653 C C . ILE A 1 93 ? 5.413 4.982 -14.696 1.00 93.31 93 ILE A C 1
ATOM 655 O O . ILE A 1 93 ? 4.324 5.49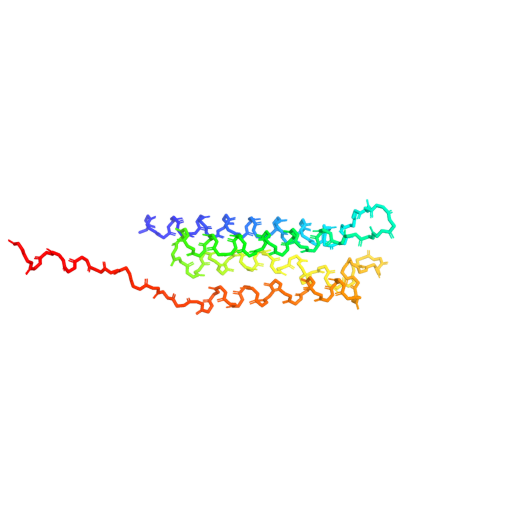6 -14.946 1.00 93.31 93 ILE A O 1
ATOM 659 N N . VAL A 1 94 ? 6.262 4.629 -15.665 1.00 92.88 94 VAL A N 1
ATOM 660 C CA . VAL A 1 94 ? 5.869 4.631 -17.086 1.00 92.88 94 VAL A CA 1
ATOM 661 C C . VAL A 1 94 ? 4.618 3.769 -17.275 1.00 92.88 94 VAL A C 1
ATOM 663 O O . VAL A 1 94 ? 4.534 2.676 -16.726 1.00 92.88 94 VAL A O 1
ATOM 666 N N . GLN A 1 95 ? 3.659 4.253 -18.062 1.00 93.19 95 GLN A N 1
ATOM 667 C CA . GLN A 1 95 ? 2.360 3.607 -18.280 1.00 93.19 95 GLN A CA 1
ATOM 668 C C . GLN A 1 95 ? 2.431 2.479 -19.322 1.00 93.19 95 GLN A C 1
ATOM 670 O O . GLN A 1 95 ? 1.629 2.416 -20.258 1.00 93.19 95 GLN A O 1
ATOM 675 N N . ASP A 1 96 ? 3.407 1.587 -19.162 1.00 94.12 96 ASP A N 1
ATOM 676 C CA . ASP A 1 96 ? 3.528 0.299 -19.839 1.00 94.12 96 ASP A CA 1
ATOM 677 C C . ASP A 1 96 ? 2.835 -0.811 -19.024 1.00 94.12 96 ASP A C 1
ATOM 679 O O . ASP A 1 96 ? 2.189 -0.548 -18.010 1.00 94.12 96 ASP A O 1
ATOM 683 N N . THR A 1 97 ? 2.882 -2.065 -19.481 1.00 95.25 97 THR A N 1
ATOM 684 C CA . THR A 1 97 ? 2.140 -3.154 -18.816 1.00 95.25 97 THR A CA 1
ATOM 685 C C . THR A 1 97 ? 2.549 -3.353 -17.347 1.00 95.25 97 THR A C 1
ATOM 687 O O . THR A 1 97 ? 1.649 -3.361 -16.505 1.00 95.25 97 THR A O 1
ATOM 690 N N . PRO A 1 98 ? 3.846 -3.462 -16.986 1.00 94.81 98 PRO A N 1
ATOM 691 C CA . PRO A 1 98 ? 4.256 -3.579 -15.586 1.00 94.81 98 PRO A CA 1
ATOM 692 C C . PRO A 1 98 ? 3.875 -2.358 -14.741 1.00 94.81 98 PRO A C 1
ATOM 694 O O . PRO A 1 98 ? 3.409 -2.535 -13.615 1.00 94.81 98 PRO A O 1
ATOM 697 N N . GLY A 1 99 ? 4.015 -1.142 -15.285 1.00 96.06 99 GLY A N 1
ATOM 698 C CA . GLY A 1 99 ? 3.639 0.087 -14.586 1.00 96.06 99 GLY A CA 1
ATOM 699 C C . GLY A 1 99 ? 2.144 0.154 -14.282 1.00 96.06 99 GLY A C 1
ATOM 700 O O . GLY A 1 99 ? 1.761 0.369 -13.136 1.00 96.06 99 GLY A O 1
ATOM 701 N N . ARG A 1 100 ? 1.280 -0.156 -15.259 1.00 96.88 100 ARG A N 1
ATOM 702 C CA . ARG A 1 100 ? -0.180 -0.197 -15.041 1.00 96.88 100 ARG A CA 1
ATOM 703 C C . ARG A 1 100 ? -0.583 -1.244 -14.005 1.00 96.88 100 ARG A C 1
ATOM 705 O O . ARG A 1 100 ? -1.465 -0.996 -13.188 1.00 96.88 100 ARG A O 1
ATOM 712 N N . VAL A 1 101 ? 0.050 -2.418 -14.019 1.00 97.94 101 VAL A N 1
ATOM 713 C CA . VAL A 1 101 ? -0.208 -3.448 -13.000 1.00 97.94 101 VAL A CA 1
ATOM 714 C C . VAL A 1 101 ? 0.166 -2.926 -11.611 1.00 97.94 101 VAL A C 1
ATOM 716 O O . VAL A 1 101 ? -0.614 -3.093 -10.673 1.00 97.94 101 VAL A O 1
ATOM 719 N N . TRP A 1 102 ? 1.316 -2.262 -11.477 1.00 98.06 102 TRP A N 1
ATOM 720 C CA . TRP A 1 102 ? 1.742 -1.674 -10.208 1.00 98.06 102 TRP A CA 1
ATOM 721 C C . TRP A 1 102 ? 0.859 -0.508 -9.745 1.00 98.06 102 TRP A C 1
ATOM 723 O O . TRP A 1 102 ? 0.616 -0.393 -8.552 1.00 98.06 102 TRP A O 1
ATOM 733 N N . ASP A 1 103 ? 0.320 0.308 -10.647 1.00 96.06 103 ASP A N 1
ATOM 734 C CA . ASP A 1 103 ? -0.565 1.417 -10.267 1.00 96.06 103 ASP A CA 1
ATOM 735 C C . ASP A 1 103 ? -1.933 0.928 -9.766 1.00 96.06 103 ASP A C 1
ATOM 737 O O . ASP A 1 103 ? -2.441 1.394 -8.743 1.00 96.06 103 ASP A O 1
ATOM 741 N N . PHE A 1 104 ? -2.545 -0.039 -10.459 1.00 97.69 104 PHE A N 1
ATOM 742 C CA . PHE A 1 104 ? -3.924 -0.444 -10.168 1.00 97.69 104 PHE A CA 1
ATOM 743 C C . PHE A 1 104 ? -4.040 -1.551 -9.116 1.00 97.69 104 PHE A C 1
ATOM 745 O O . PHE A 1 104 ? -4.953 -1.528 -8.287 1.00 97.69 104 PHE A O 1
ATOM 752 N N . VAL A 1 105 ? -3.154 -2.549 -9.121 1.00 98.50 105 VAL A N 1
ATOM 753 C CA . VAL A 1 105 ? -3.342 -3.743 -8.279 1.00 98.50 105 VAL A CA 1
ATOM 754 C C . VAL A 1 105 ? -3.194 -3.453 -6.775 1.00 98.50 105 VAL A C 1
ATOM 756 O O . VAL A 1 105 ? -4.042 -3.931 -6.018 1.00 98.50 105 VAL A O 1
ATOM 759 N N . PRO A 1 106 ? -2.231 -2.643 -6.289 1.00 98.62 106 PRO A N 1
ATOM 760 C CA . PRO A 1 106 ? -2.174 -2.236 -4.883 1.00 98.62 106 PRO A CA 1
ATOM 761 C C . PRO A 1 106 ? -3.451 -1.541 -4.404 1.00 98.62 106 PRO A C 1
ATOM 763 O O . PRO A 1 106 ? -3.896 -1.785 -3.281 1.00 98.62 106 PRO A O 1
ATOM 766 N N . PHE A 1 107 ? -4.081 -0.733 -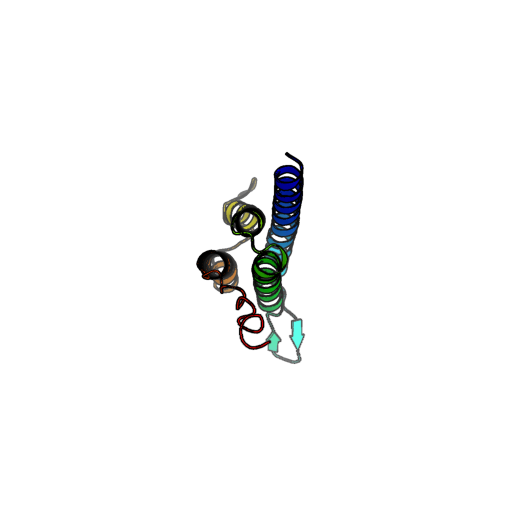5.264 1.00 98.19 107 PHE A N 1
ATOM 767 C CA . PHE A 1 107 ? -5.365 -0.103 -4.964 1.00 98.19 107 PHE A CA 1
ATOM 768 C C . PHE A 1 107 ? -6.474 -1.149 -4.793 1.00 98.19 107 PHE A C 1
ATOM 770 O O . PHE A 1 107 ? -7.202 -1.124 -3.799 1.00 98.19 107 PHE A O 1
ATOM 777 N N . LEU A 1 108 ? -6.565 -2.120 -5.709 1.00 98.50 108 LEU A N 1
ATOM 778 C CA . LEU A 1 108 ? -7.536 -3.216 -5.617 1.00 98.50 108 LEU A CA 1
ATOM 779 C C . LEU A 1 108 ? -7.330 -4.065 -4.356 1.00 98.50 108 LEU A C 1
ATOM 781 O O . LEU A 1 108 ? -8.303 -4.401 -3.679 1.00 98.50 108 LEU A O 1
ATOM 785 N N . ILE A 1 109 ? -6.076 -4.361 -3.998 1.00 98.56 109 ILE A N 1
ATOM 786 C CA . ILE A 1 109 ? -5.742 -5.065 -2.753 1.00 98.56 109 ILE A CA 1
ATOM 787 C C . ILE A 1 109 ? -6.220 -4.251 -1.546 1.00 98.56 109 ILE A C 1
ATOM 789 O O . ILE A 1 109 ? -6.892 -4.794 -0.668 1.00 98.56 109 ILE A O 1
ATOM 793 N N . ALA A 1 110 ? -5.922 -2.950 -1.499 1.00 98.38 110 ALA A N 1
ATOM 794 C CA . ALA A 1 110 ? -6.341 -2.087 -0.400 1.00 98.38 110 ALA A CA 1
ATOM 795 C C . ALA A 1 110 ? -7.866 -2.057 -0.238 1.00 98.38 110 ALA A C 1
ATOM 797 O O . ALA A 1 110 ? -8.368 -2.233 0.877 1.00 98.38 110 ALA A O 1
ATOM 798 N N . VAL A 1 111 ? -8.605 -1.905 -1.341 1.00 98.00 111 VAL A N 1
ATOM 799 C CA . VAL A 1 111 ? -10.073 -1.944 -1.347 1.00 98.00 111 VAL A CA 1
ATOM 800 C C . VAL A 1 111 ? -10.581 -3.289 -0.835 1.00 98.00 111 VAL A C 1
ATOM 802 O O . VAL A 1 111 ? -11.416 -3.310 0.069 1.00 98.00 111 VAL A O 1
ATOM 805 N N . ALA A 1 112 ? -10.053 -4.407 -1.340 1.00 97.62 112 ALA A N 1
ATOM 806 C CA . ALA A 1 112 ? -10.471 -5.743 -0.924 1.00 97.62 112 ALA A CA 1
ATOM 807 C C . ALA A 1 112 ? -10.253 -5.976 0.583 1.00 97.62 112 ALA A C 1
ATOM 809 O O . ALA A 1 112 ? -11.155 -6.432 1.290 1.00 97.62 112 ALA A O 1
ATOM 810 N N . VAL A 1 113 ? -9.082 -5.599 1.106 1.00 97.06 113 VAL A N 1
ATOM 811 C CA . VAL A 1 113 ? -8.740 -5.762 2.527 1.00 97.06 113 VAL A CA 1
ATOM 812 C C . VAL A 1 113 ? -9.591 -4.858 3.429 1.00 97.06 113 VAL A C 1
ATOM 814 O O . VAL A 1 113 ? -10.021 -5.277 4.509 1.00 97.06 113 VAL A O 1
ATOM 817 N N . LEU A 1 114 ? -9.861 -3.618 3.012 1.00 96.12 114 LEU A N 1
ATOM 818 C CA . LEU A 1 114 ? -10.687 -2.677 3.778 1.00 96.12 114 LEU A CA 1
ATOM 819 C C . LEU A 1 114 ? -12.172 -3.056 3.761 1.00 96.12 114 LEU A C 1
ATOM 821 O O . LEU A 1 114 ? -12.852 -2.925 4.788 1.00 96.12 114 LEU A O 1
ATOM 825 N N . ALA A 1 115 ? -12.662 -3.554 2.624 1.00 95.31 115 ALA A N 1
ATOM 826 C CA . ALA A 1 115 ? -14.028 -4.037 2.464 1.00 95.31 115 ALA A CA 1
ATOM 827 C C . ALA A 1 115 ? -14.294 -5.297 3.302 1.00 95.31 115 ALA A C 1
ATOM 829 O O . ALA A 1 115 ? -15.426 -5.498 3.751 1.00 95.31 115 ALA A O 1
ATOM 830 N N . TRP A 1 116 ? -13.256 -6.095 3.592 1.00 90.75 116 TRP A N 1
ATOM 831 C CA . TRP A 1 116 ? -13.382 -7.354 4.321 1.00 90.75 116 TRP A CA 1
ATOM 832 C C . TRP A 1 116 ? -14.174 -7.209 5.646 1.00 90.75 116 TRP A C 1
ATOM 834 O O . TRP A 1 116 ? -13.856 -6.353 6.504 1.00 90.75 116 TRP A O 1
ATOM 844 N N . PRO A 1 117 ? -15.227 -8.026 5.848 1.00 82.06 117 PRO A N 1
ATOM 845 C CA . PRO A 1 117 ? -16.095 -7.953 7.018 1.00 82.06 117 PRO A CA 1
ATOM 846 C C . PRO A 1 117 ? -15.371 -8.404 8.292 1.00 82.06 117 PRO A C 1
ATOM 848 O O . PRO A 1 117 ? -14.435 -9.199 8.267 1.00 82.06 117 PRO A O 1
ATOM 851 N N . ARG A 1 118 ? -15.781 -7.882 9.453 1.00 74.25 118 ARG A N 1
ATOM 852 C CA . ARG A 1 118 ? -15.260 -8.391 10.731 1.00 74.25 118 ARG A CA 1
ATOM 853 C C . ARG A 1 118 ? -15.877 -9.766 10.970 1.00 74.25 118 ARG A C 1
ATOM 855 O O . ARG A 1 118 ? -17.089 -9.848 11.118 1.00 74.25 118 ARG A O 1
ATOM 862 N N . VAL A 1 119 ? -15.058 -10.814 11.016 1.00 67.19 119 VAL A N 1
ATOM 863 C CA . VAL A 1 119 ? -15.514 -12.136 11.460 1.00 67.19 119 VAL A CA 1
ATOM 864 C C . VAL A 1 119 ? -15.759 -12.038 12.969 1.00 67.19 119 VAL A C 1
ATOM 866 O O . VAL A 1 119 ? -14.821 -11.698 13.694 1.00 67.19 119 VAL A O 1
ATOM 869 N N . PRO A 1 120 ? -16.991 -12.250 13.465 1.00 63.34 120 PRO A N 1
ATOM 870 C CA . PRO A 1 120 ? -17.249 -12.262 14.897 1.00 63.34 120 PRO A CA 1
ATOM 871 C C . PRO A 1 120 ? -16.387 -13.349 15.538 1.00 63.34 120 PRO A C 1
ATOM 873 O O . PRO A 1 120 ? -16.420 -14.499 15.096 1.00 63.34 120 PRO A O 1
ATOM 876 N N . ALA A 1 121 ? -15.608 -12.997 16.563 1.00 65.06 121 ALA A N 1
ATOM 877 C CA . ALA A 1 121 ? -14.986 -14.010 17.403 1.00 65.06 121 ALA A CA 1
ATOM 878 C C . ALA A 1 121 ? -16.126 -14.876 17.942 1.00 65.06 121 ALA A C 1
ATOM 880 O O . ALA A 1 121 ? -17.072 -14.334 18.516 1.00 65.06 121 ALA A O 1
ATOM 881 N N . ARG A 1 122 ? -16.092 -16.188 17.677 1.00 68.44 122 ARG A N 1
ATOM 882 C CA . ARG A 1 122 ? -17.091 -17.128 18.191 1.00 68.44 122 ARG A CA 1
ATOM 883 C C . ARG A 1 122 ? -17.072 -16.974 19.708 1.00 68.44 122 ARG A C 1
ATOM 885 O O . ARG A 1 122 ? -16.141 -17.447 20.354 1.00 68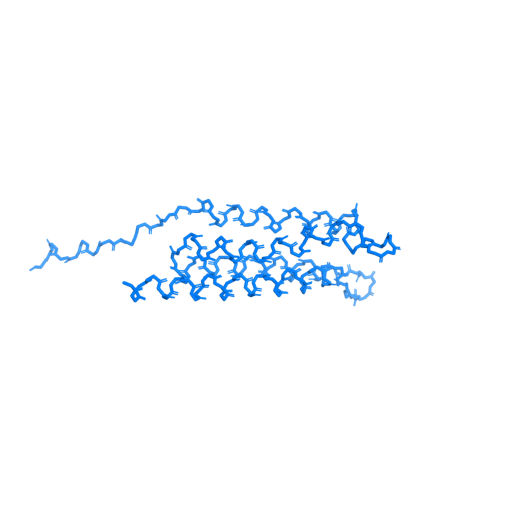.44 122 ARG A O 1
ATOM 892 N N . SER A 1 123 ? -18.049 -16.246 20.249 1.00 60.38 123 SER A N 1
ATOM 893 C CA . SER A 1 123 ? -18.261 -16.153 21.683 1.00 60.38 123 SER A CA 1
ATOM 894 C C . SER A 1 123 ? -18.338 -17.582 22.180 1.00 60.38 123 SER A C 1
ATOM 896 O O . SER A 1 123 ? -19.003 -18.423 21.567 1.00 60.38 123 SER A O 1
ATOM 898 N N . ALA A 1 124 ? -17.561 -17.877 23.213 1.00 61.06 124 ALA A N 1
ATOM 899 C CA . ALA A 1 124 ? -17.499 -19.183 23.823 1.00 61.06 124 ALA A CA 1
ATOM 900 C C . ALA A 1 124 ? -18.880 -19.517 24.404 1.00 61.06 124 ALA A C 1
ATOM 902 O O . ALA A 1 124 ? -19.142 -19.372 25.590 1.00 61.06 124 ALA A O 1
ATOM 903 N N . ARG A 1 125 ? -19.781 -20.011 23.551 1.00 58.66 125 ARG A N 1
ATOM 904 C CA . ARG A 1 125 ? -20.980 -20.775 23.900 1.00 58.66 125 ARG A CA 1
ATOM 905 C C . ARG A 1 125 ? -20.539 -22.156 24.400 1.00 58.66 125 ARG A C 1
ATOM 907 O O . ARG A 1 125 ? -20.923 -23.185 23.864 1.00 58.66 125 ARG A O 1
ATOM 914 N N . ALA A 1 126 ? -19.620 -22.137 25.352 1.00 56.62 126 ALA A N 1
ATOM 915 C CA . ALA A 1 126 ? -19.153 -23.248 26.159 1.00 56.62 126 ALA A CA 1
ATOM 916 C C . ALA A 1 126 ? -19.430 -22.959 27.645 1.00 56.62 126 ALA A C 1
ATOM 918 O O . ALA A 1 126 ? -19.382 -23.874 28.451 1.00 56.62 126 ALA A O 1
ATOM 919 N N . GLU A 1 127 ? -19.807 -21.721 27.996 1.00 59.66 127 GLU A N 1
ATOM 920 C CA . GLU A 1 127 ? -20.199 -21.326 29.356 1.00 59.66 127 GLU A CA 1
ATOM 921 C C . GLU A 1 127 ? -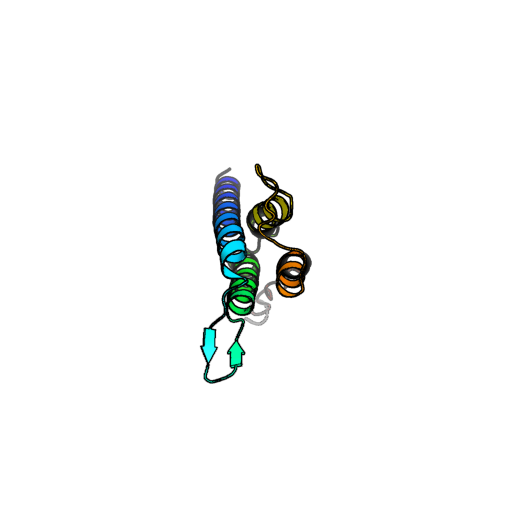21.670 -21.650 29.688 1.00 59.66 127 GLU A C 1
ATOM 923 O O . GLU A 1 127 ? -22.159 -21.290 30.745 1.00 59.66 127 GLU A O 1
ATOM 928 N N . SER A 1 128 ? -22.405 -22.330 28.795 1.00 55.53 128 SER A N 1
ATOM 929 C CA . SER A 1 128 ? -23.800 -22.740 29.048 1.00 55.53 128 SER A CA 1
ATOM 930 C C . SER A 1 128 ? -24.013 -24.258 29.067 1.00 55.53 128 SER A C 1
ATOM 932 O O . SER A 1 128 ? -25.154 -24.704 28.967 1.00 55.53 128 SER A O 1
ATOM 934 N N . LEU A 1 129 ? -22.934 -25.047 29.097 1.00 62.47 129 LEU A N 1
ATOM 935 C CA . LEU A 1 129 ? -22.974 -26.514 29.219 1.00 62.47 129 LEU A CA 1
ATOM 936 C C . LEU A 1 129 ? -22.180 -27.028 30.438 1.00 62.47 129 LEU A C 1
ATOM 938 O O . LEU A 1 129 ? -21.898 -28.221 30.508 1.00 62.47 129 LEU A O 1
ATOM 942 N N . ASN A 1 130 ? -21.835 -26.148 31.382 1.00 49.34 130 ASN A N 1
ATOM 943 C CA . ASN A 1 130 ? -21.259 -26.462 32.693 1.00 49.34 130 ASN A CA 1
ATOM 944 C C . ASN A 1 130 ? -21.787 -25.461 33.723 1.00 49.34 130 ASN A C 1
ATOM 946 O O . ASN A 1 130 ? -21.794 -25.808 34.921 1.00 49.34 130 ASN A O 1
#

Sequence (130 aa):
MALMQNRLGASLLAFAVGLVLGVVGTFNHRGVIGVGATDVPWGIVVSLLGVACFLVGARLYSGSRLVTLAGAIGLLVPILVFSFEGPGGSVVIVQDTPGRVWDFVPFLIAVAVLAWPRVPARSARAESLN

Secondary structure (DSSP, 8-state):
-HHHHHHHHHHHHHHHHHHHHHHHHHHHTT--EEETTEEE-HHHHHHHHHHHHHHHHHHHHH--HHHHHHHHHHHHHHHHHHTSBPTTS-BSS-SSHHHHHHHHHHHHHHHHHHHPPPPPP---TTTT--